Protein AF-A0A535RFH7-F1 (afdb_monomer_lite)

Radius of gyration: 10.46 Å; chains: 1; bounding box: 26×20×17 Å

Secondary structure (DSSP, 8-state):
-HHHHHHH--TT-EEE-S-S-GGG--HHHHHHHHHTT--S-EEE-SS--TT-

pLDDT: mean 95.89, std 2.66, range [84.06, 98.44]

Structure (mmCIF, N/CA/C/O backbone):
data_AF-A0A535RFH7-F1
#
_entry.id   AF-A0A535RFH7-F1
#
loop_
_atom_site.group_PDB
_atom_site.id
_atom_site.type_symbol
_atom_site.label_atom_id
_atom_site.label_alt_id
_atom_site.label_comp_id
_atom_site.label_asym_id
_atom_site.label_entity_id
_atom_site.label_seq_id
_atom_site.pdbx_PDB_ins_code
_atom_site.Cartn_x
_atom_site.Cartn_y
_atom_site.Cartn_z
_atom_site.occupancy
_atom_site.B_iso_or_equiv
_atom_site.auth_seq_id
_atom_site.auth_comp_id
_atom_site.auth_asym_id
_atom_site.auth_atom_id
_atom_site.pdbx_PDB_model_num
ATOM 1 N N . MET A 1 1 ? -1.894 10.268 -7.044 1.00 93.62 1 MET A N 1
ATOM 2 C CA . MET A 1 1 ? -2.054 9.113 -6.135 1.00 93.62 1 MET A CA 1
ATOM 3 C C . MET A 1 1 ? -3.392 9.058 -5.418 1.00 93.62 1 MET A C 1
ATOM 5 O O . MET A 1 1 ? -3.964 7.979 -5.398 1.00 93.62 1 MET A O 1
ATOM 9 N N . ARG A 1 2 ? -3.921 10.174 -4.897 1.00 97.00 2 ARG A N 1
ATOM 10 C CA . ARG A 1 2 ? -5.197 10.204 -4.162 1.00 97.00 2 ARG A CA 1
ATOM 11 C C . ARG A 1 2 ? -6.326 9.353 -4.750 1.00 97.00 2 ARG A C 1
ATOM 13 O O . ARG A 1 2 ? -6.756 8.414 -4.095 1.00 97.00 2 ARG A O 1
ATOM 20 N N . GLU A 1 3 ? -6.767 9.648 -5.971 1.00 98.19 3 GLU A N 1
ATOM 21 C CA . GLU A 1 3 ? -7.904 8.942 -6.581 1.00 98.19 3 GLU A CA 1
ATOM 22 C C . GLU A 1 3 ? -7.648 7.434 -6.728 1.00 98.19 3 GLU A C 1
ATOM 24 O O . GLU A 1 3 ? -8.537 6.629 -6.480 1.00 98.19 3 GLU A O 1
ATOM 29 N N . ALA A 1 4 ? -6.419 7.034 -7.071 1.00 97.88 4 ALA A N 1
ATOM 30 C CA . ALA A 1 4 ? -6.071 5.625 -7.225 1.00 97.88 4 ALA A CA 1
ATOM 31 C C . ALA A 1 4 ? -6.175 4.860 -5.896 1.00 97.88 4 ALA A C 1
ATOM 33 O O . ALA A 1 4 ? -6.790 3.799 -5.849 1.00 97.88 4 ALA A O 1
ATOM 34 N N . VAL A 1 5 ? -5.628 5.409 -4.806 1.00 98.00 5 VAL A N 1
ATOM 35 C CA . VAL A 1 5 ? -5.756 4.789 -3.475 1.00 98.00 5 VAL A CA 1
ATOM 36 C C . VAL A 1 5 ? -7.210 4.819 -2.998 1.00 98.00 5 VAL A C 1
ATOM 38 O O . VAL A 1 5 ? -7.689 3.856 -2.412 1.00 98.00 5 VAL A O 1
ATOM 41 N N . GLU A 1 6 ? -7.949 5.888 -3.296 1.00 98.06 6 GLU A N 1
ATOM 42 C CA . GLU A 1 6 ? -9.354 6.014 -2.901 1.00 98.06 6 GLU A CA 1
ATOM 43 C C . GLU A 1 6 ? -10.239 4.962 -3.585 1.00 98.06 6 GLU A C 1
ATOM 45 O O . GLU A 1 6 ? -11.078 4.335 -2.940 1.00 98.06 6 GLU A O 1
ATOM 50 N N . ARG A 1 7 ? -10.015 4.748 -4.885 1.00 98.06 7 ARG A N 1
ATOM 51 C CA . ARG A 1 7 ? -10.832 3.885 -5.741 1.00 98.06 7 ARG A CA 1
ATOM 52 C C . ARG A 1 7 ? -10.483 2.403 -5.643 1.00 98.06 7 ARG A C 1
ATOM 54 O O . ARG A 1 7 ? -11.374 1.574 -5.810 1.00 98.06 7 ARG A O 1
ATOM 61 N N . PHE A 1 8 ? -9.207 2.068 -5.457 1.00 97.94 8 PHE A N 1
ATOM 62 C CA . PHE A 1 8 ? -8.722 0.688 -5.597 1.00 97.94 8 PHE A CA 1
ATOM 63 C C . PHE A 1 8 ? -8.268 0.042 -4.292 1.00 97.94 8 PHE A C 1
ATOM 65 O O . PHE A 1 8 ? -8.015 -1.159 -4.290 1.00 97.94 8 PHE A O 1
ATOM 72 N N . LEU A 1 9 ? -8.165 0.805 -3.202 1.00 97.50 9 LEU A N 1
ATOM 73 C CA . LEU A 1 9 ? -7.739 0.283 -1.911 1.00 97.50 9 LEU A CA 1
ATOM 74 C C . LEU A 1 9 ? -8.842 0.462 -0.869 1.00 97.50 9 LEU A C 1
ATOM 76 O O . LEU A 1 9 ? -9.320 1.573 -0.641 1.00 97.50 9 LEU A O 1
ATOM 80 N N . ALA A 1 10 ? -9.216 -0.633 -0.220 1.00 97.62 10 ALA A N 1
ATOM 81 C CA . ALA A 1 10 ? -10.130 -0.664 0.912 1.00 97.62 10 ALA A CA 1
ATOM 82 C C . ALA A 1 10 ? -9.425 -1.263 2.135 1.00 97.62 10 ALA A C 1
ATOM 84 O O . ALA A 1 10 ? -8.423 -1.966 1.997 1.00 97.62 10 ALA A O 1
ATOM 85 N N . ASP A 1 11 ? -9.952 -0.974 3.321 1.00 98.12 11 ASP A N 1
ATOM 86 C CA . ASP A 1 11 ? -9.450 -1.554 4.568 1.00 98.12 11 ASP A CA 1
ATOM 87 C C . ASP A 1 11 ? -9.653 -3.078 4.564 1.00 98.12 11 ASP A C 1
ATOM 89 O O . ASP A 1 11 ? -10.595 -3.580 3.941 1.00 98.12 11 ASP A O 1
ATOM 93 N N . GLY A 1 12 ? -8.763 -3.822 5.223 1.00 98.25 12 GLY A N 1
ATOM 94 C CA . GLY A 1 12 ? -8.832 -5.289 5.253 1.00 98.25 12 GLY A CA 1
ATOM 95 C C . GLY A 1 12 ? -8.288 -5.994 4.002 1.00 98.25 12 GLY A C 1
ATOM 96 O O . GLY A 1 12 ? -8.334 -7.219 3.924 1.00 98.25 12 GLY A O 1
ATOM 97 N N . MET A 1 13 ? -7.825 -5.261 2.981 1.00 98.19 13 MET A N 1
ATOM 98 C CA . MET A 1 13 ? -7.332 -5.871 1.743 1.00 98.19 13 MET A CA 1
ATOM 99 C C . MET A 1 13 ? -5.921 -6.442 1.886 1.00 98.19 13 MET A C 1
ATOM 101 O O . MET A 1 13 ? -5.026 -5.803 2.438 1.00 98.19 13 MET A O 1
ATOM 105 N N . THR A 1 14 ? -5.691 -7.586 1.242 1.00 98.06 14 THR A N 1
ATOM 106 C CA . THR A 1 14 ? -4.341 -8.063 0.941 1.00 98.06 14 THR A CA 1
ATOM 107 C C . THR A 1 14 ? -3.806 -7.377 -0.312 1.00 98.06 14 THR A C 1
ATOM 109 O O . THR A 1 14 ? -4.426 -7.447 -1.376 1.00 98.06 14 THR A O 1
ATOM 112 N N . VAL A 1 15 ? -2.647 -6.728 -0.209 1.00 95.81 15 VAL A N 1
ATOM 113 C CA . VAL A 1 15 ? -2.037 -5.974 -1.308 1.00 95.81 15 VAL A CA 1
ATOM 114 C C . VAL A 1 15 ? -0.579 -6.324 -1.524 1.00 95.81 15 VAL A C 1
ATOM 116 O O . VAL A 1 15 ? 0.200 -6.442 -0.584 1.00 95.81 15 VAL A O 1
ATOM 119 N N . ALA A 1 16 ? -0.199 -6.437 -2.795 1.00 96.19 16 ALA A N 1
ATOM 120 C CA . ALA A 1 16 ? 1.187 -6.609 -3.195 1.00 96.19 16 ALA A CA 1
ATOM 121 C C . ALA A 1 16 ? 1.810 -5.245 -3.518 1.00 96.19 16 ALA A C 1
ATOM 123 O O . ALA A 1 16 ? 1.352 -4.551 -4.428 1.00 96.19 16 ALA A O 1
ATOM 124 N N . LEU A 1 17 ? 2.846 -4.854 -2.776 1.00 94.94 17 LEU A N 1
ATOM 125 C CA . LEU A 1 17 ? 3.614 -3.624 -3.000 1.00 94.94 17 LEU A CA 1
ATOM 126 C C . LEU A 1 17 ? 5.109 -3.950 -2.953 1.00 94.94 17 LEU A C 1
ATOM 128 O O . LEU A 1 17 ? 5.502 -5.022 -2.505 1.00 94.94 17 LEU A O 1
ATOM 132 N N . SER A 1 18 ? 5.951 -3.043 -3.453 1.00 94.69 18 SER A N 1
ATOM 133 C CA . SER A 1 18 ? 7.409 -3.250 -3.477 1.00 94.69 18 SER A CA 1
ATOM 134 C C . SER A 1 18 ? 7.812 -4.579 -4.145 1.00 94.69 18 SER A C 1
ATOM 136 O O . SER A 1 18 ? 8.624 -5.330 -3.619 1.00 94.69 18 SER A O 1
ATOM 138 N N . CYS A 1 19 ? 7.223 -4.909 -5.300 1.00 94.88 19 CYS A N 1
ATOM 139 C CA . CYS A 1 19 ? 7.459 -6.193 -5.983 1.00 94.88 19 CYS A CA 1
ATOM 140 C C . CYS A 1 19 ? 8.594 -6.168 -7.027 1.00 94.88 19 CYS A C 1
ATOM 142 O O . CYS A 1 19 ? 8.783 -7.157 -7.727 1.00 94.88 19 CYS A O 1
ATOM 144 N N . SER A 1 20 ? 9.291 -5.038 -7.194 1.00 94.19 20 SER A N 1
ATOM 145 C CA . SER A 1 20 ? 10.287 -4.836 -8.260 1.00 94.19 20 SER A CA 1
ATOM 146 C C . SER A 1 20 ? 11.724 -4.849 -7.721 1.00 94.19 20 SER A C 1
ATOM 148 O O . SER A 1 20 ? 12.236 -5.904 -7.373 1.00 94.19 20 SER A O 1
ATOM 150 N N . LEU A 1 21 ? 12.395 -3.701 -7.646 1.00 94.62 21 LEU A N 1
ATOM 151 C CA . LEU A 1 21 ? 13.742 -3.552 -7.092 1.00 94.62 21 LEU A CA 1
ATOM 152 C C . LEU A 1 21 ? 13.700 -2.590 -5.903 1.00 94.62 21 LEU A C 1
ATOM 154 O O . LEU A 1 21 ? 12.825 -1.726 -5.858 1.00 94.62 21 LEU A O 1
ATOM 158 N N . GLU A 1 22 ? 14.681 -2.680 -5.002 1.00 93.44 22 GLU A N 1
ATOM 159 C CA . GLU A 1 22 ? 14.819 -1.776 -3.844 1.00 93.44 22 GLU A CA 1
ATOM 160 C C . GLU A 1 22 ? 14.686 -0.279 -4.209 1.00 93.44 22 GLU A C 1
ATOM 162 O O . GLU A 1 22 ? 13.933 0.438 -3.556 1.00 93.44 22 GLU A O 1
ATOM 167 N N . PRO A 1 23 ? 15.293 0.231 -5.301 1.00 95.69 23 PRO A N 1
ATOM 168 C CA . PRO A 1 23 ? 15.164 1.647 -5.662 1.00 95.69 23 PRO A CA 1
ATOM 169 C C . PRO A 1 23 ? 13.775 2.041 -6.194 1.00 95.69 23 PRO A C 1
ATOM 171 O O . PRO A 1 23 ? 13.517 3.219 -6.422 1.00 95.69 23 PRO A O 1
ATOM 174 N N . MET A 1 24 ? 12.897 1.065 -6.441 1.00 95.31 24 MET A N 1
ATOM 175 C CA . MET A 1 24 ? 11.567 1.234 -7.034 1.00 95.31 24 MET A CA 1
ATOM 176 C C . MET A 1 24 ? 10.439 1.095 -5.999 1.00 95.31 24 MET A C 1
ATOM 178 O O . MET A 1 24 ? 9.281 0.891 -6.376 1.00 95.31 24 MET A O 1
ATOM 182 N N . VAL A 1 25 ? 10.750 1.193 -4.702 1.00 95.88 25 VAL A N 1
ATOM 183 C CA . VAL A 1 25 ? 9.740 1.208 -3.634 1.00 95.88 25 VAL A CA 1
ATOM 184 C C . VAL A 1 25 ? 8.736 2.352 -3.878 1.00 95.88 25 VAL A C 1
ATOM 186 O O . VAL A 1 25 ? 9.137 3.506 -4.063 1.00 95.88 25 VAL A O 1
ATOM 189 N N . PRO A 1 26 ? 7.415 2.077 -3.902 1.00 95.81 26 PRO A N 1
ATOM 190 C CA . PRO A 1 26 ? 6.404 3.056 -4.293 1.00 95.81 26 PRO A CA 1
ATOM 191 C C . PRO A 1 26 ? 6.026 3.995 -3.133 1.00 95.81 26 PRO A C 1
ATOM 193 O O . PRO A 1 26 ? 4.860 4.071 -2.741 1.00 95.81 26 PRO A O 1
ATOM 196 N N . PHE A 1 27 ? 6.988 4.758 -2.602 1.00 96.62 27 PHE A N 1
ATOM 197 C CA . PHE A 1 27 ? 6.790 5.647 -1.443 1.00 96.62 27 PHE A CA 1
ATOM 198 C C . PHE A 1 27 ? 5.613 6.619 -1.601 1.00 96.62 27 PHE A C 1
ATOM 200 O O . PHE A 1 27 ? 4.878 6.869 -0.650 1.00 96.62 27 PHE A O 1
ATOM 207 N N . ALA A 1 28 ? 5.366 7.123 -2.814 1.00 97.06 28 ALA A N 1
ATOM 208 C CA . ALA A 1 28 ? 4.222 7.996 -3.082 1.00 97.06 28 ALA A CA 1
ATOM 209 C C . ALA A 1 28 ? 2.866 7.306 -2.834 1.00 97.06 28 ALA A C 1
ATOM 211 O O . ALA A 1 28 ? 1.909 7.969 -2.435 1.00 97.06 28 ALA A O 1
ATOM 212 N N . ALA A 1 29 ? 2.769 5.993 -3.069 1.00 96.56 29 ALA A N 1
ATOM 213 C CA . ALA A 1 29 ? 1.587 5.215 -2.721 1.00 96.56 29 ALA A CA 1
ATOM 214 C C . ALA A 1 29 ? 1.522 4.986 -1.205 1.00 96.56 29 ALA A C 1
ATOM 216 O O . ALA A 1 29 ? 0.482 5.259 -0.619 1.00 96.56 29 ALA A O 1
ATOM 217 N N . GLY A 1 30 ? 2.629 4.588 -0.564 1.00 96.56 30 GLY A N 1
ATOM 218 C CA . GLY A 1 30 ? 2.697 4.388 0.894 1.00 96.56 30 GLY A CA 1
ATOM 219 C C . GLY A 1 30 ? 2.284 5.630 1.691 1.00 96.56 30 GLY A C 1
ATOM 220 O O . GLY A 1 30 ? 1.392 5.565 2.535 1.00 96.56 30 GLY A O 1
ATOM 221 N N . HIS A 1 31 ? 2.829 6.799 1.346 1.00 97.62 31 HIS A N 1
ATOM 222 C CA . HIS A 1 31 ? 2.440 8.069 1.966 1.00 97.62 31 HIS A CA 1
ATOM 223 C C . HIS A 1 31 ? 0.951 8.375 1.796 1.00 97.62 31 HIS A C 1
ATOM 225 O O . HIS A 1 31 ? 0.308 8.879 2.713 1.00 97.62 31 HIS A O 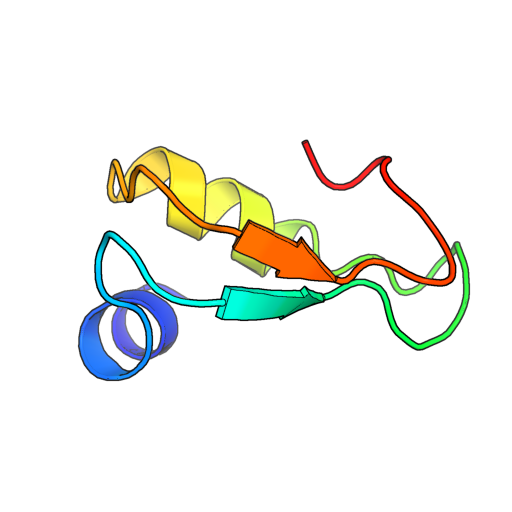1
ATOM 231 N N . GLU A 1 32 ? 0.383 8.074 0.630 1.00 98.44 32 GLU A N 1
ATOM 232 C CA . GLU A 1 32 ? -1.030 8.320 0.364 1.00 98.44 32 GLU A CA 1
ATOM 233 C C . GLU A 1 32 ? -1.945 7.343 1.118 1.00 98.44 32 GLU A C 1
ATOM 235 O O . GLU A 1 32 ? -2.996 7.756 1.605 1.00 98.44 32 GLU A O 1
ATOM 240 N N . ILE A 1 33 ? -1.531 6.081 1.270 1.00 97.69 33 ILE A N 1
ATOM 241 C CA . ILE A 1 33 ? -2.210 5.068 2.093 1.00 97.69 33 ILE A CA 1
ATOM 242 C C . ILE A 1 33 ? -2.306 5.555 3.544 1.00 97.69 33 ILE A C 1
ATOM 244 O O . ILE A 1 33 ? -3.398 5.571 4.118 1.00 97.69 33 ILE A O 1
ATOM 248 N N . ILE A 1 34 ? -1.190 6.048 4.096 1.00 97.38 34 ILE A N 1
ATOM 249 C CA . ILE A 1 34 ? -1.133 6.636 5.442 1.00 97.38 34 ILE A CA 1
ATOM 250 C C . ILE A 1 34 ? -2.021 7.886 5.523 1.00 97.38 34 ILE A C 1
ATOM 252 O O . ILE A 1 34 ? -2.819 8.023 6.448 1.00 97.38 34 ILE A O 1
ATOM 256 N N . ARG A 1 35 ? -1.940 8.784 4.532 1.00 98.12 35 ARG A N 1
ATOM 257 C CA . ARG A 1 35 ? -2.713 10.037 4.489 1.00 98.12 35 ARG A CA 1
ATOM 258 C C . ARG A 1 35 ? -4.226 9.805 4.456 1.00 98.12 35 ARG A C 1
ATOM 260 O O . ARG A 1 35 ? -4.967 10.581 5.055 1.00 98.12 35 ARG A O 1
ATOM 267 N N . GLN A 1 36 ? -4.690 8.781 3.738 1.00 98.19 36 GLN A N 1
ATOM 268 C CA . GLN A 1 36 ? -6.107 8.399 3.695 1.00 98.19 36 GLN A CA 1
ATOM 269 C C . GLN A 1 36 ? -6.542 7.572 4.911 1.00 98.19 36 GLN A C 1
ATOM 271 O O . GLN A 1 36 ? -7.733 7.314 5.065 1.00 98.19 36 GLN A O 1
ATOM 276 N N . GLY A 1 37 ? -5.607 7.178 5.781 1.00 97.69 37 GLY A N 1
ATOM 277 C CA . GLY A 1 37 ? -5.901 6.422 6.993 1.00 97.69 37 GLY A CA 1
ATOM 278 C C . GLY A 1 37 ? -6.446 5.028 6.709 1.00 97.69 37 GLY A C 1
ATOM 279 O O . GLY A 1 37 ? -7.307 4.572 7.459 1.00 97.69 37 GLY A O 1
ATOM 280 N N . ARG A 1 38 ? -5.972 4.384 5.634 1.00 97.69 38 ARG A N 1
ATOM 281 C CA . ARG A 1 38 ? -6.308 2.990 5.317 1.00 97.69 38 ARG A CA 1
ATOM 282 C C . ARG A 1 38 ? -5.697 2.0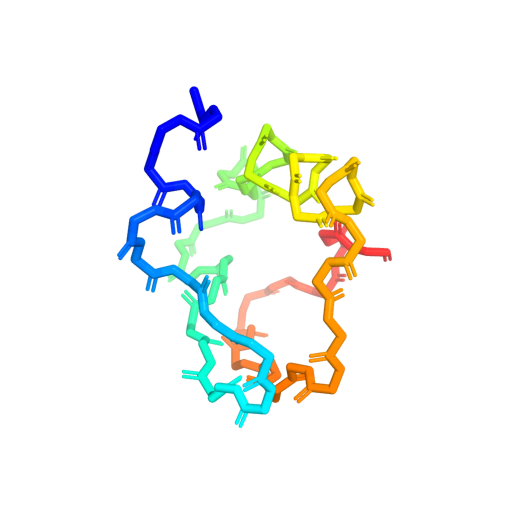57 6.355 1.00 97.69 38 ARG A C 1
ATOM 284 O O . ARG A 1 38 ? -4.573 2.296 6.801 1.00 97.69 38 ARG A O 1
ATOM 291 N N . ARG A 1 39 ? -6.433 1.029 6.769 1.00 96.56 39 ARG A N 1
AT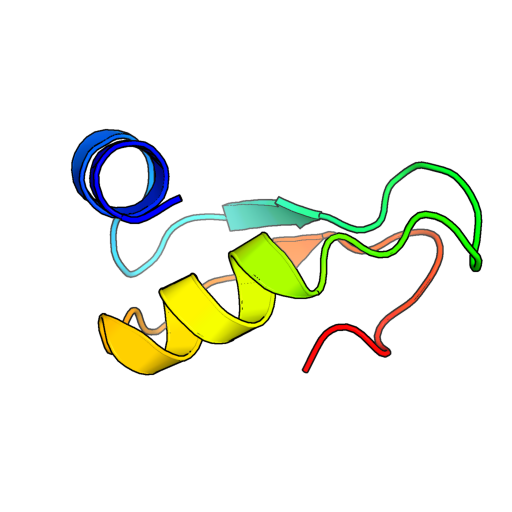OM 292 C CA . ARG A 1 39 ? -6.057 0.171 7.906 1.00 96.56 39 ARG A CA 1
ATOM 293 C C . ARG A 1 39 ? -6.269 -1.304 7.617 1.00 96.56 39 ARG A C 1
ATOM 295 O O . ARG A 1 39 ? -6.944 -1.674 6.661 1.00 96.56 39 ARG A O 1
ATOM 302 N N . GLU A 1 40 ? -5.670 -2.123 8.480 1.00 97.38 40 GLU A N 1
ATOM 303 C CA . GLU A 1 40 ? -5.826 -3.582 8.468 1.00 97.38 40 GLU A CA 1
ATOM 304 C C . GLU A 1 40 ? -5.453 -4.190 7.106 1.00 97.38 40 GLU A C 1
ATOM 306 O O . GLU A 1 40 ? -6.111 -5.092 6.611 1.00 97.38 40 GLU A O 1
ATOM 311 N N . LEU A 1 41 ? -4.414 -3.646 6.465 1.00 96.44 41 LEU A N 1
ATOM 312 C CA . LEU A 1 41 ? -3.923 -4.151 5.188 1.00 96.44 41 LEU A CA 1
ATOM 313 C C . LEU A 1 41 ? -2.951 -5.305 5.423 1.00 96.44 41 LEU A C 1
ATOM 315 O O . LEU A 1 41 ? -1.987 -5.154 6.176 1.00 96.44 41 LEU A O 1
ATOM 319 N N . ASP A 1 42 ? -3.153 -6.403 4.703 1.00 96.81 42 ASP A N 1
ATOM 320 C CA . ASP A 1 42 ? -2.186 -7.496 4.652 1.00 96.81 42 ASP A CA 1
ATOM 321 C C . ASP A 1 42 ? -1.193 -7.230 3.521 1.00 96.81 42 ASP A C 1
ATOM 323 O O . ASP A 1 42 ? -1.530 -7.269 2.335 1.00 96.81 42 ASP A O 1
ATOM 327 N N . LEU A 1 43 ? 0.052 -6.930 3.876 1.00 93.88 43 LEU A N 1
ATOM 328 C CA . LEU A 1 43 ? 1.073 -6.556 2.907 1.00 93.88 43 LEU A CA 1
ATOM 329 C C . LEU A 1 43 ? 1.853 -7.777 2.406 1.00 93.88 43 LEU A C 1
ATOM 331 O O . LEU A 1 43 ? 2.483 -8.492 3.181 1.00 93.88 43 LEU A O 1
ATOM 335 N N . VAL A 1 44 ? 1.902 -7.948 1.085 1.00 96.00 44 VAL A N 1
ATOM 336 C CA . VAL A 1 44 ? 2.827 -8.860 0.404 1.00 96.00 44 VAL A CA 1
ATOM 337 C C . VAL A 1 44 ? 3.937 -8.029 -0.239 1.00 96.00 44 VAL A C 1
ATOM 339 O O . VAL A 1 44 ? 3.752 -7.447 -1.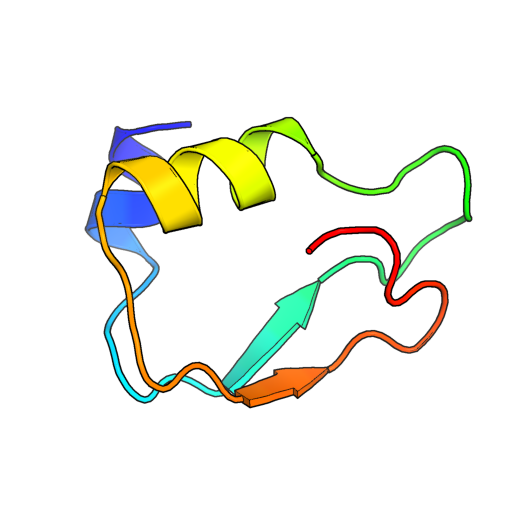307 1.00 96.00 44 VAL A O 1
ATOM 342 N N . ALA A 1 45 ? 5.097 -7.969 0.414 1.00 93.75 45 ALA A N 1
ATOM 343 C CA . ALA A 1 45 ? 6.243 -7.176 -0.030 1.00 93.75 45 ALA A CA 1
ATOM 344 C C . ALA A 1 45 ? 7.501 -8.051 -0.164 1.00 93.75 45 ALA A C 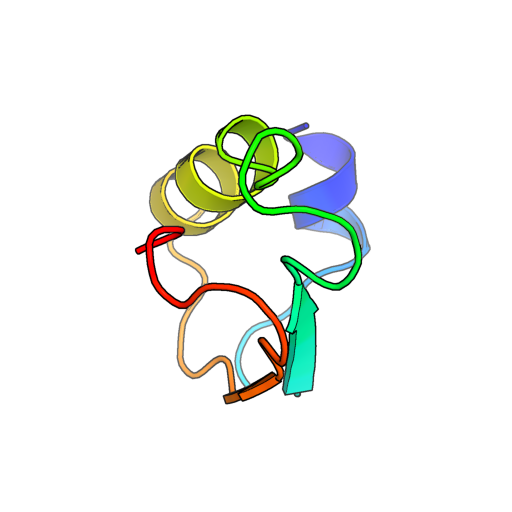1
ATOM 346 O O . ALA A 1 45 ? 8.289 -8.153 0.771 1.00 93.75 45 ALA A O 1
ATOM 347 N N . PRO A 1 46 ? 7.690 -8.732 -1.308 1.00 94.38 46 PRO A N 1
ATOM 348 C CA . PRO A 1 46 ? 8.735 -9.745 -1.446 1.00 94.38 46 PRO A CA 1
ATOM 349 C C . PRO A 1 46 ? 10.155 -9.175 -1.561 1.00 94.38 46 PRO A C 1
ATOM 351 O O . PRO A 1 46 ? 11.110 -9.930 -1.407 1.00 94.38 46 PRO A O 1
ATOM 354 N N . ILE A 1 47 ? 10.302 -7.883 -1.873 1.00 95.31 47 ILE A N 1
ATOM 355 C CA . ILE A 1 47 ? 11.615 -7.251 -2.072 1.00 95.31 47 ILE A CA 1
ATOM 356 C C . ILE A 1 47 ? 12.009 -6.398 -0.874 1.00 95.31 47 ILE A C 1
ATOM 358 O O . ILE A 1 47 ? 13.114 -6.554 -0.372 1.00 95.31 47 ILE A O 1
ATOM 362 N N . SER A 1 48 ? 11.116 -5.514 -0.426 1.00 90.88 48 SER A N 1
ATOM 363 C CA . SER A 1 48 ? 11.423 -4.543 0.623 1.00 90.88 48 SER A CA 1
ATOM 364 C C . SER A 1 48 ? 10.206 -4.213 1.463 1.00 90.88 48 SER A C 1
ATOM 366 O O . SER A 1 48 ? 9.144 -3.877 0.928 1.00 90.88 48 SER A O 1
ATOM 368 N N . ASP A 1 49 ? 10.401 -4.238 2.773 1.00 88.25 49 ASP A N 1
ATOM 369 C CA . ASP A 1 49 ? 9.466 -3.769 3.787 1.00 88.25 49 ASP A CA 1
ATOM 370 C C . ASP A 1 49 ? 9.635 -2.275 4.116 1.00 88.25 49 ASP A C 1
ATOM 372 O O . ASP A 1 49 ? 8.791 -1.717 4.808 1.00 88.25 49 ASP A O 1
ATOM 376 N N . SER A 1 50 ? 10.628 -1.586 3.537 1.00 92.69 50 SER A N 1
ATOM 377 C CA . SER A 1 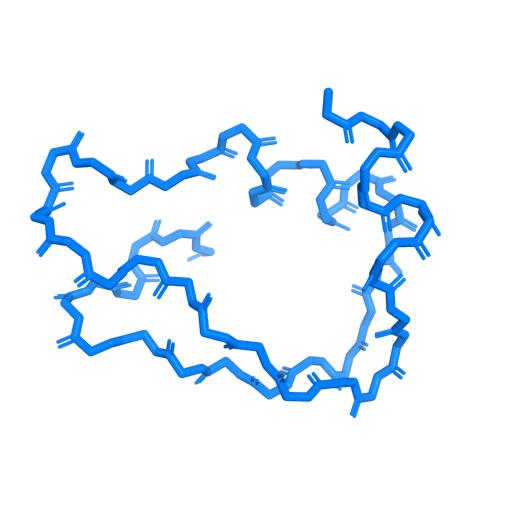50 ? 10.943 -0.169 3.815 1.00 92.69 50 SER A CA 1
ATOM 378 C C . SER A 1 50 ? 9.848 0.834 3.416 1.00 92.69 50 SER A C 1
ATOM 380 O O . SER A 1 50 ? 10.022 2.038 3.583 1.00 92.69 50 SER A O 1
ATOM 382 N N . LEU A 1 51 ? 8.734 0.375 2.840 1.00 92.44 51 LEU A N 1
ATOM 383 C CA . LEU A 1 51 ? 7.614 1.225 2.434 1.00 92.44 51 LEU A CA 1
ATOM 384 C C . LEU A 1 51 ? 6.866 1.854 3.628 1.00 92.44 51 LEU A C 1
ATOM 386 O O . LEU A 1 51 ? 6.186 2.864 3.419 1.00 92.44 51 LEU A O 1
ATOM 390 N N . PHE A 1 52 ? 6.971 1.273 4.831 1.00 84.06 52 PHE A N 1
ATOM 391 C CA . PHE A 1 52 ? 6.245 1.690 6.038 1.00 84.06 52 PHE A CA 1
ATOM 392 C C . PHE A 1 52 ? 7.154 1.874 7.253 1.00 84.06 52 PHE A C 1
ATOM 394 O O . PHE A 1 52 ? 8.100 1.075 7.418 1.00 84.06 52 PHE A O 1
#

Foldseek 3Di:
DQVCCVPPPAALEEDEFQPDEPVVGPLVSLVNCVVVVHYNYRYDRPHDPVSD

Sequence (52 aa):
MREAVERFLADGMTVALSCSLEPMVPFAAGHEIIRQGRRELDLVAPISDSLF